Protein AF-A0A845CKZ0-F1 (afdb_monomer)

Structure (mmCIF, N/CA/C/O backbone):
data_AF-A0A845CKZ0-F1
#
_entry.id   AF-A0A845CKZ0-F1
#
loop_
_atom_site.group_PDB
_atom_site.id
_atom_site.type_symbol
_atom_site.label_atom_id
_atom_site.label_alt_id
_atom_site.label_comp_id
_atom_site.label_asym_id
_atom_site.label_entity_id
_atom_site.label_seq_id
_atom_site.pdbx_PDB_ins_code
_atom_site.Cartn_x
_atom_site.Cartn_y
_atom_site.Cartn_z
_atom_site.occupancy
_atom_site.B_iso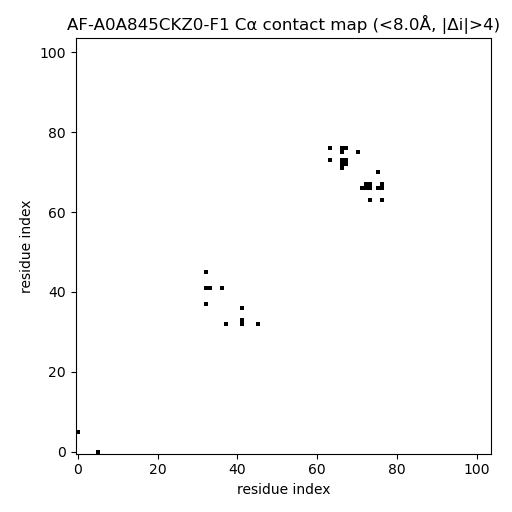_or_equiv
_atom_site.auth_seq_id
_atom_site.auth_comp_id
_atom_site.auth_asym_id
_atom_site.auth_atom_id
_atom_site.pdbx_PDB_model_num
ATOM 1 N N . MET A 1 1 ? -5.949 -5.328 -33.059 1.00 62.19 1 MET A N 1
ATOM 2 C CA . MET A 1 1 ? -5.813 -4.489 -31.855 1.00 62.19 1 MET A CA 1
ATOM 3 C C . MET A 1 1 ? -4.334 -4.395 -31.543 1.00 62.19 1 MET A C 1
ATOM 5 O O . MET A 1 1 ? -3.709 -5.423 -31.295 1.00 62.19 1 MET A O 1
ATOM 9 N N . ASN A 1 2 ? -3.762 -3.206 -31.693 1.00 80.00 2 ASN A N 1
ATOM 10 C CA . ASN A 1 2 ? -2.321 -2.993 -31.561 1.00 80.00 2 ASN A CA 1
ATOM 11 C C . ASN A 1 2 ? -1.893 -3.100 -30.086 1.00 80.00 2 ASN A C 1
ATOM 13 O O . ASN A 1 2 ? -2.709 -2.925 -29.178 1.00 80.00 2 ASN A O 1
ATOM 17 N N . LEU A 1 3 ? -0.617 -3.407 -29.825 1.00 75.62 3 LEU A N 1
ATOM 18 C CA . LEU A 1 3 ? -0.095 -3.556 -28.457 1.00 75.62 3 LEU A CA 1
ATOM 19 C C . LEU A 1 3 ? -0.335 -2.288 -27.615 1.00 75.62 3 LEU A C 1
ATOM 21 O O . LEU A 1 3 ? -0.691 -2.393 -26.446 1.00 75.62 3 LEU A O 1
ATOM 25 N N . SER A 1 4 ? -0.230 -1.110 -28.235 1.00 78.94 4 SER A N 1
ATOM 26 C CA . SER A 1 4 ? -0.540 0.184 -27.620 1.00 78.94 4 SER A CA 1
ATOM 27 C C . SER A 1 4 ? -1.990 0.266 -27.136 1.00 78.94 4 SER A C 1
ATOM 29 O O . SER A 1 4 ? -2.217 0.536 -25.963 1.00 78.94 4 SER A O 1
ATOM 31 N N . GLU A 1 5 ? -2.968 -0.059 -27.985 1.00 82.44 5 GLU A N 1
ATOM 32 C CA . GLU A 1 5 ? -4.400 -0.017 -27.646 1.00 82.44 5 GLU A CA 1
ATOM 33 C C . GLU A 1 5 ? -4.751 -0.950 -26.479 1.00 82.44 5 GLU A C 1
ATOM 35 O O . GLU A 1 5 ? -5.544 -0.592 -25.606 1.00 82.44 5 GLU A O 1
ATOM 40 N N . ARG A 1 6 ? -4.134 -2.141 -26.430 1.00 80.38 6 ARG A N 1
ATOM 41 C CA . ARG A 1 6 ? -4.324 -3.093 -25.322 1.00 80.38 6 ARG A CA 1
ATOM 42 C C . ARG A 1 6 ? -3.800 -2.534 -24.002 1.00 80.38 6 ARG A C 1
ATOM 44 O O . ARG A 1 6 ? -4.484 -2.649 -22.988 1.00 80.38 6 ARG A O 1
ATOM 51 N N . LEU A 1 7 ? -2.611 -1.934 -24.010 1.00 84.56 7 LEU A N 1
ATOM 52 C CA . LEU A 1 7 ? -2.009 -1.341 -22.813 1.00 84.56 7 LEU A CA 1
ATOM 53 C C . LEU A 1 7 ? -2.813 -0.133 -22.322 1.00 84.56 7 LEU A C 1
ATOM 55 O O . LEU A 1 7 ? -3.043 0.000 -21.122 1.00 84.56 7 LEU A O 1
ATOM 59 N N . THR A 1 8 ? -3.307 0.702 -23.237 1.00 88.31 8 THR A N 1
ATOM 60 C CA . THR A 1 8 ? -4.138 1.861 -22.895 1.00 88.31 8 THR A CA 1
ATOM 61 C C . THR A 1 8 ? -5.464 1.436 -22.260 1.00 88.31 8 THR A C 1
ATOM 63 O O . THR A 1 8 ? -5.834 1.953 -21.207 1.00 88.31 8 THR A O 1
ATOM 66 N N . TRP A 1 9 ? -6.154 0.448 -22.840 1.00 89.38 9 TRP A N 1
ATOM 67 C CA . TRP A 1 9 ? -7.387 -0.096 -22.264 1.00 89.38 9 TRP A CA 1
ATOM 68 C C . TRP A 1 9 ? -7.169 -0.701 -20.869 1.00 89.38 9 TRP A C 1
ATOM 70 O O . TRP A 1 9 ? -7.935 -0.420 -19.947 1.00 89.38 9 TRP A O 1
ATOM 80 N N . LEU A 1 10 ? -6.106 -1.496 -20.691 1.00 88.94 10 LEU A N 1
ATOM 81 C CA . LEU A 1 10 ? -5.755 -2.071 -19.388 1.00 88.94 10 LEU A CA 1
ATOM 82 C C . LEU A 1 10 ? -5.457 -0.983 -18.348 1.00 88.94 10 LEU A C 1
ATOM 84 O O . LEU A 1 10 ? -5.866 -1.117 -17.196 1.00 88.94 10 LEU A O 1
ATOM 88 N N . GLY A 1 11 ? -4.808 0.110 -18.757 1.00 88.12 11 GLY A N 1
ATOM 89 C CA . GLY A 1 11 ? -4.591 1.281 -17.911 1.00 88.12 11 GLY A CA 1
ATOM 90 C C . GLY A 1 11 ? -5.901 1.922 -17.447 1.00 88.12 11 GLY A C 1
ATOM 91 O O . GLY A 1 11 ? -6.074 2.164 -16.253 1.00 88.12 11 GLY A O 1
ATOM 92 N N . TYR A 1 12 ? -6.860 2.133 -18.354 1.00 91.56 12 TYR A N 1
ATOM 93 C CA . TYR A 1 12 ? -8.176 2.669 -17.983 1.00 91.56 12 TYR A CA 1
ATOM 94 C C . TYR A 1 12 ? -8.940 1.741 -17.035 1.00 91.56 12 TYR A C 1
ATOM 96 O O . TYR A 1 12 ? -9.476 2.200 -16.025 1.00 91.56 12 TYR A O 1
ATOM 104 N N . ALA A 1 13 ? -8.947 0.435 -17.312 1.00 91.38 13 ALA A N 1
ATOM 105 C CA . ALA A 1 13 ? -9.569 -0.553 -16.435 1.00 91.38 13 ALA A CA 1
ATOM 106 C C . ALA A 1 13 ? -8.932 -0.550 -15.034 1.00 91.38 13 ALA A C 1
ATOM 108 O O . ALA A 1 13 ? -9.646 -0.562 -14.029 1.00 91.38 13 ALA A O 1
ATOM 109 N N . TYR A 1 14 ? -7.600 -0.467 -14.960 1.00 89.25 14 TYR A N 1
ATOM 110 C CA . TYR A 1 14 ? -6.874 -0.358 -13.697 1.00 89.25 14 TYR A CA 1
ATOM 111 C C . TYR A 1 14 ? -7.282 0.890 -12.909 1.00 89.25 14 TYR A C 1
ATOM 113 O O . TYR A 1 14 ? -7.614 0.773 -11.732 1.00 89.25 14 TYR A O 1
ATOM 121 N N . VAL A 1 15 ? -7.309 2.068 -13.544 1.00 92.12 15 VAL A N 1
ATOM 122 C CA . VAL A 1 15 ? -7.681 3.329 -12.878 1.00 92.12 15 VAL A CA 1
ATOM 123 C C . VAL A 1 15 ? -9.101 3.265 -12.316 1.00 92.12 15 VAL A C 1
ATOM 125 O O . VAL A 1 15 ? -9.321 3.710 -11.191 1.00 92.12 15 VAL A O 1
ATOM 128 N N . LEU A 1 16 ? -10.051 2.672 -13.045 1.00 93.62 16 LEU A N 1
ATOM 129 C CA . LEU A 1 16 ? -11.427 2.512 -12.566 1.00 93.62 16 LEU A CA 1
ATOM 130 C C . LEU A 1 16 ? -11.505 1.602 -11.336 1.00 93.62 16 LEU A C 1
ATOM 132 O O . LEU A 1 16 ? -12.053 1.998 -10.307 1.00 93.62 16 LEU A O 1
ATOM 136 N N . VAL A 1 17 ? -10.925 0.402 -11.414 1.00 91.06 17 VAL A N 1
ATOM 137 C CA . VAL A 1 17 ? -10.955 -0.569 -10.307 1.00 91.06 17 VAL A CA 1
ATOM 138 C C . VAL A 1 17 ? -10.208 -0.027 -9.088 1.00 91.06 17 VAL A C 1
ATOM 140 O O . VAL A 1 17 ? -10.708 -0.095 -7.961 1.00 91.06 17 VAL A O 1
ATOM 143 N N . TYR A 1 18 ? -9.031 0.558 -9.308 1.00 88.00 18 TYR A N 1
ATOM 144 C CA . TYR A 1 18 ? -8.233 1.166 -8.253 1.00 88.00 18 TYR A CA 1
ATOM 145 C C . TYR A 1 18 ? -8.955 2.356 -7.619 1.00 88.00 18 TYR A C 1
ATOM 147 O O . TYR A 1 18 ? -9.002 2.445 -6.395 1.00 88.00 18 TYR A O 1
ATOM 155 N N . GLY A 1 19 ? -9.555 3.238 -8.421 1.00 89.69 19 GLY A N 1
ATOM 156 C CA . GLY A 1 19 ? -10.270 4.420 -7.941 1.00 89.69 19 GLY A CA 1
ATOM 157 C C . GLY A 1 19 ? -11.447 4.064 -7.036 1.00 89.69 19 GLY A C 1
ATOM 158 O O . GLY A 1 19 ? -11.562 4.604 -5.934 1.00 89.69 19 GLY A O 1
ATOM 159 N N . VAL A 1 20 ? -12.270 3.093 -7.446 1.00 91.19 20 VAL A N 1
ATOM 160 C CA . VAL A 1 20 ? -13.394 2.601 -6.631 1.00 9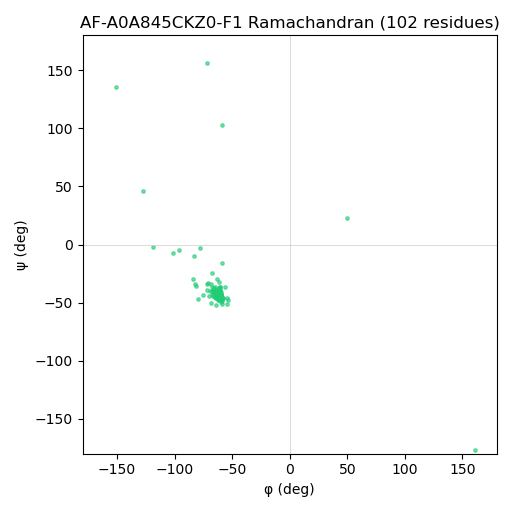1.19 20 VAL A CA 1
ATOM 161 C C . VAL A 1 20 ? -12.889 1.994 -5.319 1.00 91.19 20 VAL A C 1
ATOM 163 O O . VAL A 1 20 ? -13.388 2.333 -4.243 1.00 91.19 20 VAL A O 1
ATOM 166 N N . GLY A 1 21 ? -11.860 1.143 -5.381 1.00 86.94 21 GLY A N 1
ATOM 167 C CA . GLY A 1 21 ? -11.277 0.523 -4.190 1.00 86.94 21 GLY A CA 1
ATOM 168 C C . GLY A 1 21 ? -10.622 1.529 -3.238 1.00 86.94 21 GLY A C 1
ATOM 169 O O . GLY A 1 21 ? -10.766 1.417 -2.020 1.00 86.94 21 GLY A O 1
ATOM 170 N N . ALA A 1 22 ? -9.925 2.532 -3.773 1.00 86.94 22 ALA A N 1
ATOM 171 C CA . ALA A 1 22 ? -9.275 3.583 -2.998 1.00 86.94 22 ALA A CA 1
ATOM 172 C C . ALA A 1 22 ? -10.299 4.488 -2.297 1.00 86.94 22 ALA A C 1
ATOM 174 O O . ALA A 1 22 ? -10.144 4.766 -1.106 1.00 86.94 22 ALA A O 1
ATOM 175 N N . GLY A 1 23 ? -11.372 4.878 -2.994 1.00 87.12 23 GLY A N 1
ATOM 176 C CA . GLY A 1 23 ? -12.464 5.665 -2.416 1.00 87.12 23 GLY A CA 1
ATOM 177 C C . GLY A 1 23 ? -13.182 4.921 -1.288 1.00 87.12 23 GLY A C 1
ATOM 178 O O . GLY A 1 23 ? -13.333 5.454 -0.187 1.00 87.12 23 GLY A O 1
ATOM 179 N N . ALA A 1 24 ? -13.537 3.651 -1.520 1.00 88.44 24 ALA A N 1
ATOM 180 C CA . ALA A 1 24 ? -14.151 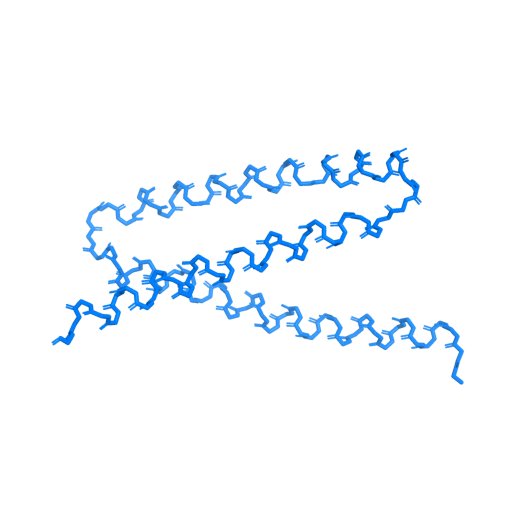2.804 -0.499 1.00 88.44 24 ALA A CA 1
ATOM 181 C C . ALA A 1 24 ? -13.237 2.627 0.726 1.00 88.44 24 ALA A C 1
ATOM 183 O O . ALA A 1 24 ? -13.695 2.738 1.864 1.00 88.44 24 ALA A O 1
ATOM 184 N N . ARG A 1 25 ? -11.930 2.412 0.511 1.00 85.69 25 ARG A N 1
ATOM 185 C CA . ARG A 1 25 ? -10.947 2.292 1.598 1.00 85.69 25 ARG A CA 1
ATOM 186 C C . ARG A 1 25 ? -10.903 3.554 2.457 1.00 85.69 25 ARG A C 1
ATOM 188 O O . ARG A 1 25 ? -10.882 3.428 3.677 1.00 85.69 25 ARG A O 1
ATOM 195 N N . GLY A 1 26 ? -10.912 4.741 1.848 1.00 83.31 26 GLY A N 1
ATOM 196 C CA . GLY A 1 26 ? -10.905 6.015 2.574 1.00 83.31 26 GLY A CA 1
ATOM 197 C C . GLY A 1 26 ? -12.089 6.155 3.537 1.00 83.31 26 GLY A C 1
ATOM 198 O O . GLY A 1 26 ? -11.890 6.485 4.706 1.00 83.31 26 GLY A O 1
ATOM 199 N N . ALA A 1 27 ? -13.298 5.826 3.074 1.00 84.25 27 ALA A N 1
ATOM 200 C CA . ALA A 1 27 ? -14.511 5.881 3.892 1.00 84.25 27 ALA A CA 1
ATOM 201 C C . ALA A 1 27 ? -14.517 4.815 5.005 1.00 84.25 27 ALA A C 1
ATOM 203 O O . ALA A 1 27 ? -14.703 5.133 6.179 1.00 84.25 27 ALA A O 1
ATOM 204 N N . ILE A 1 28 ? -14.242 3.552 4.655 1.00 85.00 28 ILE A N 1
ATOM 205 C CA . ILE A 1 28 ? -14.284 2.425 5.600 1.00 85.00 28 ILE A CA 1
ATOM 206 C C . ILE A 1 28 ? -13.220 2.571 6.691 1.00 85.00 28 ILE A C 1
ATOM 208 O O . ILE A 1 28 ? -13.470 2.227 7.844 1.00 85.00 28 ILE A O 1
ATOM 212 N N . PHE A 1 29 ? -12.033 3.084 6.361 1.00 82.69 29 PHE A N 1
ATOM 213 C CA . PHE A 1 29 ? -10.913 3.150 7.300 1.00 82.69 29 PHE A CA 1
ATOM 214 C C . PHE A 1 29 ? -11.202 4.012 8.532 1.00 82.69 29 PHE A C 1
ATOM 216 O O . PHE A 1 29 ? -10.777 3.658 9.634 1.00 82.69 29 PHE A O 1
ATOM 223 N N . VAL A 1 30 ? -11.919 5.126 8.362 1.00 79.94 30 VAL A N 1
ATOM 224 C CA . VAL A 1 30 ? -12.287 6.013 9.474 1.00 79.94 30 VAL A CA 1
ATOM 225 C C . VAL A 1 30 ? -13.481 5.440 10.237 1.00 79.94 30 VAL A C 1
ATOM 227 O O . VAL A 1 30 ? -13.410 5.339 11.462 1.00 79.94 30 VAL A O 1
ATOM 230 N N . SER A 1 31 ? -14.527 4.995 9.531 1.00 82.44 31 SER A N 1
ATOM 231 C CA . SER A 1 31 ? -15.738 4.433 10.146 1.00 82.44 31 SER A CA 1
ATOM 232 C C . SER A 1 31 ? -15.451 3.174 10.965 1.00 82.44 31 SER A C 1
ATOM 234 O O . SER A 1 31 ? -15.820 3.111 12.132 1.00 82.44 31 SER A O 1
ATOM 236 N N . LEU A 1 32 ? -14.690 2.216 10.423 1.00 78.88 32 LEU A N 1
ATOM 237 C CA . LEU A 1 32 ? -14.360 0.969 11.121 1.00 78.88 32 LEU A CA 1
ATOM 238 C C . LEU A 1 32 ? -13.594 1.225 12.425 1.00 78.88 32 LEU A C 1
ATOM 240 O O . LEU A 1 32 ? -13.818 0.562 13.435 1.00 78.88 32 LEU A O 1
ATOM 244 N N . LYS A 1 33 ? -12.675 2.193 12.424 1.00 73.38 33 LYS A N 1
ATOM 245 C CA . LYS A 1 33 ? -11.931 2.546 13.637 1.00 73.38 33 LYS A CA 1
ATOM 246 C C . LYS A 1 33 ? -12.804 3.276 14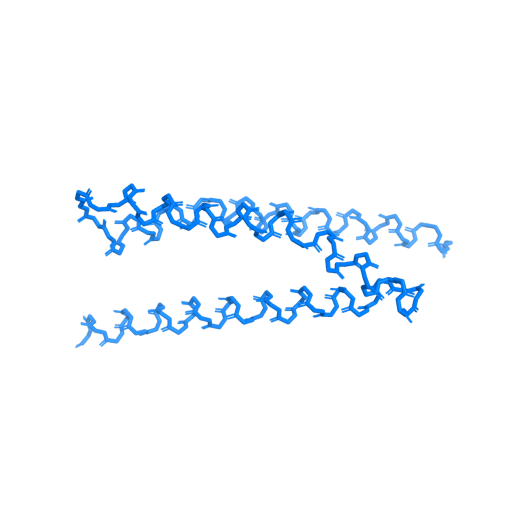.645 1.00 73.38 33 LYS A C 1
ATOM 248 O O . LYS A 1 33 ? -12.587 3.096 15.839 1.00 73.38 33 LYS A O 1
ATOM 253 N N . ALA A 1 34 ? -13.748 4.091 14.180 1.00 78.31 34 ALA A N 1
ATOM 254 C CA . ALA A 1 34 ? -14.690 4.781 15.052 1.00 78.31 34 ALA A CA 1
ATOM 255 C C . ALA A 1 34 ? -15.617 3.772 15.746 1.00 78.31 34 ALA A C 1
ATOM 257 O O . ALA A 1 34 ? -15.832 3.880 16.950 1.00 78.31 34 ALA A O 1
ATOM 258 N N . ASP A 1 35 ? -16.056 2.742 15.018 1.00 74.44 35 ASP A N 1
ATOM 259 C CA . ASP A 1 35 ? -16.901 1.664 15.541 1.00 74.44 35 ASP A CA 1
ATOM 260 C C . ASP A 1 35 ? -16.173 0.782 16.570 1.00 74.44 35 ASP A C 1
ATOM 262 O O . ASP A 1 35 ? -16.777 0.331 17.543 1.00 74.44 35 ASP A O 1
ATOM 266 N N . ILE A 1 36 ? -14.872 0.526 16.373 1.00 72.00 36 ILE A N 1
ATOM 267 C CA . ILE A 1 36 ? -14.065 -0.314 17.278 1.00 72.00 36 ILE A CA 1
ATOM 268 C C . ILE A 1 36 ? -13.560 0.477 18.498 1.00 72.00 36 ILE A C 1
ATOM 270 O O 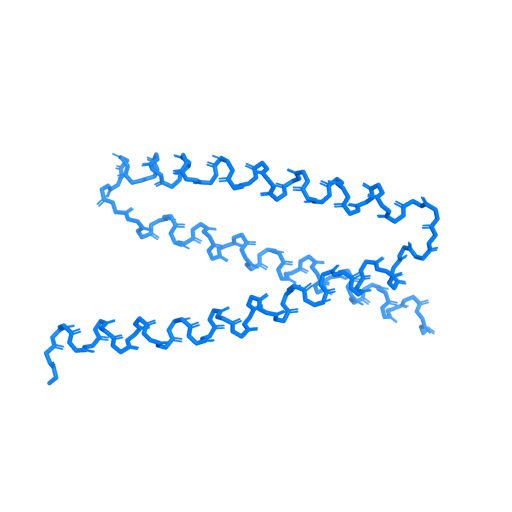. ILE A 1 36 ? -13.443 -0.085 19.587 1.00 72.00 36 ILE A O 1
ATOM 274 N N . PHE A 1 37 ? -13.253 1.768 18.339 1.00 69.75 37 PHE A N 1
ATOM 275 C CA . PHE A 1 37 ? -12.566 2.584 19.349 1.00 69.75 37 PHE A CA 1
ATOM 276 C C . PHE A 1 37 ? -13.311 3.883 19.685 1.00 69.75 37 PHE A C 1
ATOM 278 O O . PHE A 1 37 ? -12.696 4.950 19.770 1.00 69.75 37 PHE A O 1
ATOM 285 N N . ALA A 1 38 ? -14.626 3.811 19.900 1.00 58.31 38 ALA A N 1
ATOM 286 C CA . ALA A 1 38 ? -15.416 4.950 20.362 1.00 58.31 38 ALA A CA 1
ATOM 287 C C . ALA A 1 38 ? -14.881 5.473 21.718 1.00 58.31 38 ALA A C 1
ATOM 289 O O . ALA A 1 38 ? -15.095 4.858 22.761 1.00 58.31 38 ALA A O 1
ATOM 290 N N . GLY A 1 39 ? -14.139 6.592 21.719 1.00 67.62 39 GLY A N 1
ATOM 291 C CA . GLY A 1 39 ? -13.613 7.200 22.949 1.00 67.62 39 GLY A CA 1
ATOM 292 C C . GLY A 1 39 ? -12.440 8.180 22.780 1.00 67.62 39 GLY A C 1
ATOM 293 O O . GLY A 1 39 ? -11.979 8.471 21.677 1.00 67.62 39 GLY A O 1
ATOM 294 N N . LYS A 1 40 ? -11.919 8.676 23.916 1.00 65.62 40 LYS A N 1
ATOM 295 C CA . LYS A 1 40 ? -10.845 9.696 24.034 1.00 65.62 40 LYS A CA 1
ATOM 296 C C . LYS A 1 40 ? -9.507 9.316 23.366 1.00 65.62 40 LYS A C 1
ATOM 298 O O . LYS A 1 40 ? -8.661 10.183 23.169 1.00 65.62 40 LYS A O 1
ATOM 303 N N . SER A 1 41 ? -9.293 8.042 23.030 1.00 72.12 41 SER A N 1
ATOM 304 C CA . SER A 1 41 ? -8.061 7.517 22.416 1.00 72.12 41 SER A CA 1
ATOM 305 C C . SER A 1 41 ? -8.113 7.401 20.885 1.00 72.12 41 SER A C 1
ATOM 307 O O . SER A 1 41 ? -7.082 7.110 20.273 1.00 72.12 41 SER A O 1
ATOM 309 N N . PHE A 1 42 ? -9.261 7.674 20.253 1.00 77.69 42 PHE A N 1
ATOM 310 C CA . PHE A 1 42 ? -9.465 7.526 18.806 1.00 77.69 42 PHE A CA 1
ATOM 311 C C . PHE A 1 42 ? -8.433 8.299 17.970 1.00 77.69 42 PHE A C 1
ATOM 313 O O . PHE A 1 42 ? -7.796 7.738 17.075 1.00 77.69 42 PHE A O 1
ATOM 320 N N . GLY A 1 43 ? -8.179 9.563 18.329 1.00 81.06 43 GLY A N 1
ATOM 321 C CA . GLY A 1 43 ? -7.184 10.400 17.651 1.00 81.06 43 GLY A CA 1
ATOM 322 C C . GLY A 1 43 ? -5.758 9.843 17.737 1.00 81.06 43 GLY A C 1
ATOM 323 O O . GLY A 1 43 ? -4.995 9.957 16.781 1.00 81.06 43 GLY A O 1
ATOM 324 N N . ARG A 1 44 ? -5.406 9.162 18.837 1.00 83.12 44 ARG A N 1
ATOM 325 C CA . ARG A 1 44 ? -4.075 8.560 19.024 1.00 83.12 44 ARG A CA 1
ATOM 326 C C . ARG A 1 44 ? -3.880 7.333 18.129 1.00 83.12 44 ARG A C 1
ATOM 328 O O . ARG A 1 44 ? -2.813 7.169 17.545 1.00 83.12 44 ARG A O 1
ATOM 335 N N . ILE A 1 45 ? -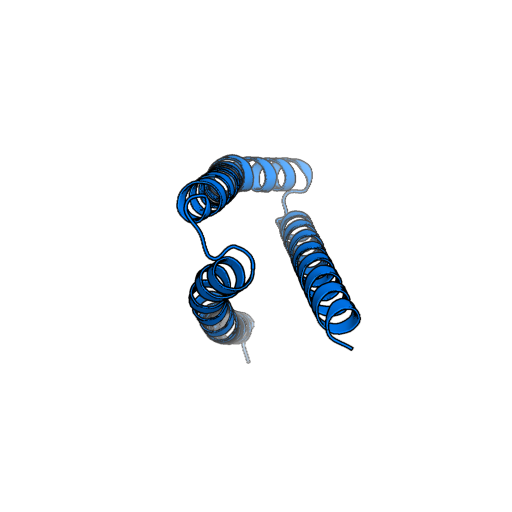4.917 6.508 17.973 1.00 84.06 45 ILE A N 1
ATOM 336 C CA . ILE A 1 45 ? -4.903 5.322 17.098 1.00 84.06 45 ILE A CA 1
ATOM 337 C C . ILE A 1 45 ? -4.873 5.737 15.626 1.00 84.06 45 ILE A C 1
ATOM 339 O O . ILE A 1 45 ? -4.093 5.189 14.840 1.00 84.06 45 ILE A O 1
ATOM 343 N N . LEU A 1 46 ? -5.694 6.722 15.250 1.00 85.94 46 LEU A N 1
ATOM 344 C CA . LEU A 1 46 ? -5.671 7.290 13.905 1.00 85.94 46 LEU A CA 1
ATOM 345 C C . LEU A 1 46 ? -4.307 7.897 13.578 1.00 85.94 46 LEU A C 1
ATOM 347 O O . LEU A 1 46 ? -3.751 7.569 12.533 1.00 85.94 46 LEU A O 1
ATOM 351 N N . GLY A 1 47 ? -3.745 8.702 14.485 1.00 87.75 47 GLY A N 1
ATOM 352 C CA . GLY A 1 47 ? -2.425 9.310 14.323 1.00 87.75 47 GLY A CA 1
ATOM 353 C C . GLY A 1 47 ? -1.313 8.275 14.157 1.00 87.75 47 GLY A C 1
ATOM 354 O O . GLY A 1 47 ? -0.526 8.372 13.221 1.00 87.75 47 GLY A O 1
ATOM 355 N N . PHE A 1 48 ? -1.292 7.230 14.991 1.00 89.50 48 PHE A N 1
ATOM 356 C CA . PHE A 1 48 ? -0.321 6.138 14.858 1.00 89.50 48 PHE A CA 1
ATOM 357 C C . PHE A 1 48 ? -0.461 5.395 13.521 1.00 89.50 48 PHE A C 1
ATOM 359 O O . PHE A 1 48 ? 0.529 5.080 12.863 1.00 89.50 48 PHE A O 1
ATOM 366 N N . SER A 1 49 ? -1.696 5.170 13.071 1.00 87.94 49 SER A N 1
ATOM 367 C CA . SER A 1 49 ? -1.950 4.528 11.777 1.00 87.94 49 SER A CA 1
ATOM 368 C C . SER A 1 49 ? -1.499 5.393 10.595 1.00 87.94 49 SER A C 1
ATOM 370 O O . SER A 1 49 ? -0.940 4.873 9.635 1.00 87.94 49 SER A O 1
ATOM 372 N N . GLN A 1 50 ? -1.738 6.706 10.667 1.00 89.25 50 GLN A N 1
ATOM 373 C CA . GLN A 1 50 ? -1.267 7.685 9.683 1.00 89.25 50 GLN A CA 1
ATOM 374 C C . GLN A 1 50 ? 0.260 7.756 9.654 1.00 89.25 50 GLN A C 1
ATOM 376 O O . GLN A 1 50 ? 0.836 7.799 8.574 1.00 89.25 50 GLN A O 1
ATOM 381 N N . ALA A 1 51 ? 0.922 7.701 10.813 1.00 92.88 51 ALA A N 1
ATOM 382 C CA . ALA A 1 51 ? 2.379 7.644 10.884 1.00 92.88 51 ALA A CA 1
ATOM 383 C C . ALA A 1 51 ? 2.924 6.400 10.165 1.00 92.88 51 ALA A C 1
ATOM 385 O O . ALA A 1 51 ? 3.837 6.516 9.353 1.00 92.88 51 ALA A O 1
ATOM 386 N N . GLY A 1 52 ? 2.311 5.230 10.381 1.00 90.62 52 GLY A N 1
ATOM 387 C CA . GLY A 1 52 ? 2.656 4.010 9.646 1.00 90.62 52 GLY A CA 1
ATOM 388 C C . GLY A 1 52 ? 2.460 4.147 8.130 1.00 90.62 52 GLY A C 1
ATOM 389 O O . GLY A 1 52 ? 3.341 3.774 7.360 1.00 90.62 52 GLY A O 1
ATOM 390 N N . GLY A 1 53 ? 1.342 4.740 7.695 1.00 90.25 53 GLY A N 1
ATOM 391 C CA . GLY A 1 53 ? 1.084 5.030 6.279 1.00 90.25 53 GLY A CA 1
ATOM 392 C C . GLY A 1 53 ? 2.090 6.011 5.663 1.00 90.25 53 GLY A C 1
ATOM 393 O O . GLY A 1 53 ? 2.559 5.797 4.545 1.00 90.25 53 GLY A O 1
ATOM 394 N N . GLY A 1 54 ? 2.471 7.054 6.404 1.00 92.06 54 GLY A N 1
ATOM 395 C CA . GLY A 1 54 ? 3.498 8.013 5.999 1.00 92.06 54 GLY A CA 1
ATOM 396 C C . GLY A 1 54 ? 4.876 7.365 5.862 1.00 92.06 54 GLY A C 1
ATOM 397 O O . GLY A 1 54 ? 5.540 7.552 4.846 1.00 92.06 54 GLY A O 1
ATOM 398 N N . LEU A 1 55 ? 5.268 6.527 6.827 1.00 95.00 55 LEU A N 1
ATOM 399 C CA . LEU A 1 55 ? 6.510 5.752 6.756 1.00 95.00 55 LEU A CA 1
ATOM 400 C C . LEU A 1 55 ? 6.517 4.806 5.551 1.00 95.00 55 LEU A C 1
ATOM 402 O O . LEU A 1 55 ? 7.487 4.785 4.798 1.00 95.00 55 LEU A O 1
ATOM 406 N N . ALA A 1 56 ? 5.425 4.077 5.313 1.00 89.88 56 ALA A N 1
ATOM 407 C CA . ALA A 1 56 ? 5.297 3.219 4.138 1.00 89.88 56 ALA A CA 1
ATOM 408 C C . ALA A 1 56 ? 5.398 4.014 2.824 1.00 89.88 56 ALA A C 1
ATOM 410 O O . ALA A 1 56 ? 5.999 3.536 1.866 1.00 89.88 56 ALA A O 1
ATOM 411 N N . SER A 1 57 ? 4.866 5.240 2.787 1.00 90.06 57 SER A N 1
ATOM 412 C CA . SER A 1 57 ? 4.936 6.118 1.610 1.00 90.06 57 SER A CA 1
ATOM 413 C C . SER A 1 57 ? 6.345 6.664 1.365 1.00 90.06 57 SER A C 1
ATOM 415 O O . SER A 1 57 ? 6.734 6.840 0.216 1.00 90.06 57 SER A O 1
ATOM 417 N N . ALA A 1 58 ? 7.120 6.900 2.426 1.00 94.75 58 ALA A N 1
ATOM 418 C CA . ALA A 1 58 ? 8.511 7.337 2.323 1.00 94.75 58 ALA A CA 1
ATOM 419 C C . ALA A 1 58 ? 9.449 6.191 1.911 1.00 94.75 58 ALA A C 1
ATOM 421 O O . ALA A 1 58 ? 10.313 6.365 1.056 1.00 94.75 58 ALA A O 1
ATOM 422 N N . VAL A 1 59 ? 9.269 5.009 2.506 1.00 94.69 59 VAL A N 1
ATOM 423 C CA . VAL A 1 59 ? 10.162 3.857 2.301 1.00 94.69 59 VAL A CA 1
ATOM 424 C C . VAL A 1 59 ? 9.792 3.057 1.045 1.00 94.69 59 VAL A C 1
ATOM 426 O O . VAL A 1 59 ? 10.663 2.479 0.398 1.00 94.69 59 VAL A O 1
ATOM 429 N N . GLY A 1 60 ? 8.515 3.042 0.658 1.00 90.94 60 GLY A N 1
ATOM 430 C CA . GLY A 1 60 ? 7.995 2.257 -0.465 1.00 90.94 60 GLY A CA 1
ATOM 431 C C . GLY A 1 60 ? 8.715 2.494 -1.800 1.00 90.94 60 GLY A C 1
ATOM 432 O O . GLY A 1 60 ? 9.163 1.516 -2.400 1.00 90.94 60 GLY A O 1
ATOM 433 N N . PRO A 1 61 ? 8.886 3.751 -2.262 1.00 92.75 61 PRO A N 1
ATOM 434 C CA . PRO A 1 61 ? 9.600 4.045 -3.503 1.00 92.75 61 PRO A CA 1
ATOM 435 C C . PRO A 1 61 ? 11.057 3.581 -3.481 1.00 92.75 61 PRO A C 1
ATOM 437 O O . PRO A 1 61 ? 11.548 3.088 -4.490 1.00 92.75 61 PRO A O 1
ATOM 440 N N . TRP A 1 62 ? 11.732 3.689 -2.332 1.00 94.12 62 TRP A N 1
ATOM 441 C CA . TRP A 1 62 ? 13.119 3.248 -2.191 1.00 94.12 62 TRP A CA 1
ATOM 442 C C . TRP A 1 62 ? 13.242 1.726 -2.312 1.00 94.12 62 TRP A C 1
ATOM 444 O O . TRP A 1 62 ? 14.084 1.242 -3.061 1.00 94.12 62 TRP A O 1
ATOM 454 N N . ILE A 1 63 ? 12.348 0.967 -1.667 1.00 92.62 63 ILE A N 1
ATOM 455 C CA . ILE A 1 63 ? 12.288 -0.497 -1.820 1.00 92.62 63 ILE A CA 1
ATOM 456 C C . ILE A 1 63 ? 11.974 -0.879 -3.272 1.00 92.62 63 ILE A C 1
ATOM 458 O O . ILE A 1 63 ? 12.611 -1.771 -3.825 1.00 92.62 63 ILE A O 1
ATOM 462 N N . ALA A 1 64 ? 11.005 -0.212 -3.905 1.00 91.44 64 ALA A N 1
ATOM 463 C CA . ALA A 1 64 ? 10.638 -0.492 -5.290 1.00 91.44 64 ALA A CA 1
ATOM 464 C C . ALA A 1 64 ? 11.784 -0.186 -6.269 1.00 91.44 64 ALA A C 1
ATOM 466 O O . ALA A 1 64 ? 12.009 -0.964 -7.193 1.00 91.44 64 ALA A O 1
ATOM 467 N N . GLY A 1 65 ? 12.515 0.910 -6.044 1.00 92.25 65 GLY A N 1
ATOM 468 C CA . GLY A 1 65 ? 13.717 1.267 -6.797 1.00 92.25 65 GLY A CA 1
ATOM 469 C C . GLY A 1 65 ? 14.834 0.249 -6.601 1.00 92.25 65 GLY A C 1
ATOM 470 O O . GLY A 1 65 ? 15.360 -0.261 -7.575 1.00 92.25 65 GLY A O 1
ATOM 471 N N . TYR A 1 66 ? 15.103 -0.162 -5.362 1.00 94.12 66 TYR A N 1
ATOM 472 C CA . TYR A 1 66 ? 16.110 -1.184 -5.078 1.00 94.12 66 TYR A CA 1
ATOM 473 C C . TYR A 1 66 ? 15.789 -2.539 -5.734 1.00 94.12 66 TYR A C 1
ATOM 475 O O . TYR A 1 66 ? 16.671 -3.211 -6.261 1.00 94.12 66 TYR A O 1
ATOM 483 N N . ILE A 1 67 ? 14.513 -2.943 -5.751 1.00 92.69 67 ILE A N 1
ATOM 484 C CA . ILE A 1 67 ? 14.075 -4.142 -6.483 1.00 92.69 67 ILE A CA 1
ATOM 485 C C . ILE A 1 67 ? 14.286 -3.960 -7.989 1.00 92.69 67 ILE A C 1
ATOM 487 O O . ILE A 1 67 ? 14.699 -4.899 -8.666 1.00 92.69 67 ILE A O 1
ATOM 491 N N . PHE A 1 68 ? 14.011 -2.768 -8.515 1.00 92.75 68 PHE A N 1
ATOM 492 C CA . PHE A 1 68 ? 14.254 -2.469 -9.918 1.00 92.75 68 PHE A CA 1
ATOM 493 C C . PHE A 1 68 ? 15.748 -2.526 -10.257 1.00 92.75 68 PHE A C 1
ATOM 495 O O . PHE A 1 68 ? 16.100 -3.150 -11.248 1.00 92.75 68 PHE A O 1
ATOM 502 N N . ASP A 1 69 ? 16.624 -1.988 -9.412 1.00 93.44 69 ASP A N 1
ATOM 503 C CA . ASP A 1 69 ? 18.075 -1.995 -9.633 1.00 93.44 69 ASP A CA 1
ATOM 504 C C . ASP A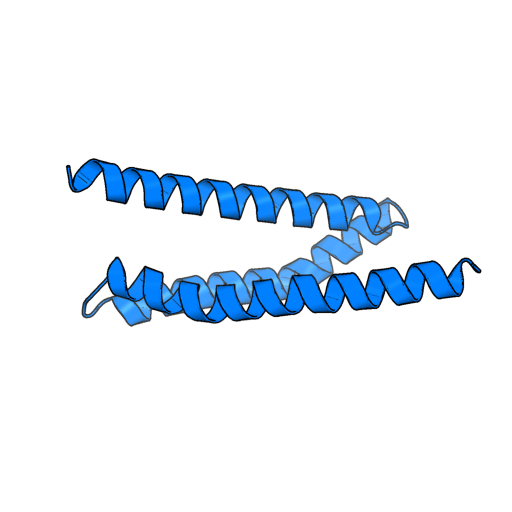 1 69 ? 18.664 -3.416 -9.661 1.00 93.44 69 ASP A C 1
ATOM 506 O O . ASP A 1 69 ? 19.651 -3.669 -10.346 1.00 93.44 69 ASP A O 1
ATOM 510 N N . LEU A 1 70 ? 18.059 -4.365 -8.937 1.00 92.19 70 LEU A N 1
ATOM 511 C CA . LEU A 1 70 ? 18.513 -5.760 -8.898 1.00 92.19 70 LEU A CA 1
ATOM 512 C C . LEU A 1 70 ? 18.03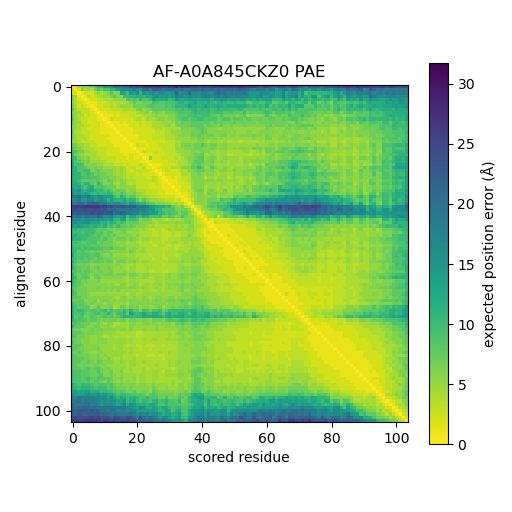7 -6.602 -10.089 1.00 92.19 70 LEU A C 1
ATOM 514 O O . LEU A 1 70 ? 18.740 -7.520 -10.506 1.00 92.19 70 LEU A O 1
ATOM 518 N N . TRP A 1 71 ? 16.824 -6.349 -10.585 1.00 91.06 71 TRP A N 1
ATOM 519 C CA . TRP A 1 71 ? 16.147 -7.222 -11.557 1.00 91.06 71 TRP A CA 1
ATOM 520 C C . TRP A 1 71 ? 15.838 -6.536 -12.893 1.00 91.06 71 TRP A C 1
ATOM 522 O O . TRP A 1 71 ? 15.236 -7.164 -13.764 1.00 91.06 71 TRP A O 1
ATOM 532 N N . GLU A 1 72 ? 16.162 -5.247 -13.020 1.00 90.94 72 GLU A N 1
ATOM 533 C CA . GLU A 1 72 ? 15.816 -4.346 -14.133 1.00 90.94 72 GLU A CA 1
ATOM 534 C C . GLU A 1 72 ? 14.320 -4.369 -14.503 1.00 90.94 72 GLU A C 1
ATOM 536 O O . GLU A 1 72 ? 13.906 -4.059 -15.621 1.00 90.94 72 GLU A O 1
ATOM 541 N N . SER A 1 73 ? 13.470 -4.775 -13.557 1.00 88.75 73 SER A N 1
ATOM 542 C CA . SER A 1 73 ? 12.055 -5.031 -13.797 1.00 88.75 73 SER A CA 1
ATOM 543 C C . SER A 1 73 ? 11.218 -4.787 -12.550 1.00 88.75 73 SER A C 1
ATOM 545 O O . SER A 1 73 ? 11.520 -5.260 -11.455 1.00 88.75 73 SER A O 1
ATOM 547 N N . TYR A 1 74 ? 10.085 -4.109 -12.734 1.00 88.25 74 TYR A N 1
ATOM 548 C CA . TYR A 1 74 ? 9.101 -3.867 -11.675 1.00 88.25 74 TYR A CA 1
ATOM 549 C C . TYR A 1 74 ? 8.212 -5.073 -11.371 1.00 88.25 74 TYR A C 1
ATOM 551 O O . TYR A 1 74 ? 7.393 -5.011 -10.455 1.00 88.25 74 TYR A O 1
ATOM 559 N N . TYR A 1 75 ? 8.352 -6.176 -12.109 1.00 90.94 75 TYR A N 1
ATOM 560 C CA . TYR A 1 75 ? 7.518 -7.361 -11.924 1.00 90.94 75 TYR A CA 1
ATOM 561 C C . TYR A 1 75 ? 7.526 -7.855 -10.467 1.00 90.94 75 TYR A C 1
ATOM 563 O O . TYR A 1 75 ? 6.469 -8.043 -9.861 1.00 90.94 75 TYR A O 1
ATOM 571 N N . TRP A 1 76 ? 8.712 -7.963 -9.863 1.00 90.00 76 TRP A N 1
ATOM 572 C CA . TRP A 1 76 ? 8.861 -8.376 -8.466 1.00 90.00 76 TRP A CA 1
ATOM 573 C C . TRP A 1 76 ? 8.338 -7.338 -7.470 1.00 90.00 76 TRP A C 1
ATOM 575 O O . TRP A 1 76 ? 7.757 -7.708 -6.449 1.00 90.00 76 TRP A O 1
ATOM 585 N N . ALA A 1 77 ? 8.461 -6.047 -7.786 1.00 91.50 77 ALA A N 1
ATOM 586 C CA . ALA A 1 77 ? 7.896 -4.981 -6.965 1.00 91.50 77 ALA A CA 1
ATOM 587 C C . ALA A 1 77 ? 6.357 -5.048 -6.947 1.00 91.50 77 ALA A C 1
ATOM 589 O O . ALA A 1 77 ? 5.745 -4.926 -5.886 1.00 91.50 77 ALA A O 1
ATOM 590 N N . PHE A 1 78 ? 5.717 -5.330 -8.089 1.00 90.25 78 PHE A N 1
ATOM 591 C CA . PHE A 1 78 ? 4.266 -5.521 -8.152 1.00 90.25 78 PHE A CA 1
ATOM 592 C C . PHE A 1 78 ? 3.803 -6.761 -7.383 1.00 90.25 78 PHE A C 1
ATOM 594 O O . PHE A 1 78 ? 2.810 -6.680 -6.661 1.00 90.25 78 PHE A O 1
ATOM 601 N N . ILE A 1 79 ? 4.525 -7.884 -7.474 1.00 93.25 79 ILE A N 1
ATOM 602 C CA . ILE A 1 79 ? 4.216 -9.086 -6.680 1.00 93.25 79 ILE A CA 1
ATOM 603 C C . ILE A 1 79 ? 4.290 -8.782 -5.184 1.00 93.25 79 ILE A C 1
ATOM 605 O O . ILE A 1 79 ? 3.388 -9.165 -4.439 1.00 93.25 79 ILE A O 1
ATOM 609 N N . LEU A 1 80 ? 5.329 -8.069 -4.743 1.00 91.50 80 LEU A N 1
ATOM 610 C CA . LEU A 1 80 ? 5.478 -7.682 -3.344 1.00 91.50 80 LEU A CA 1
ATOM 611 C C . LEU A 1 80 ? 4.285 -6.839 -2.872 1.00 91.50 80 LEU A C 1
ATOM 613 O O . LEU A 1 80 ? 3.696 -7.127 -1.830 1.00 91.50 80 LEU A O 1
ATOM 617 N N . VAL A 1 81 ? 3.881 -5.838 -3.661 1.00 90.69 81 VAL A N 1
ATOM 618 C CA . VAL A 1 81 ? 2.712 -4.998 -3.356 1.00 90.69 81 VAL A CA 1
ATOM 619 C C . VAL A 1 81 ? 1.431 -5.834 -3.285 1.00 90.69 81 VAL A C 1
ATOM 621 O O . VAL A 1 81 ? 0.640 -5.661 -2.356 1.00 90.69 81 VAL A O 1
ATOM 624 N N . LEU A 1 82 ? 1.230 -6.774 -4.214 1.00 91.94 82 LEU A N 1
ATOM 625 C CA . LEU A 1 82 ? 0.079 -7.680 -4.194 1.00 91.94 82 LEU A CA 1
ATOM 626 C C . LEU A 1 82 ? 0.072 -8.568 -2.943 1.00 91.94 82 LEU A C 1
ATOM 628 O O . LEU A 1 82 ? -0.968 -8.696 -2.297 1.00 91.94 82 LEU A O 1
ATOM 632 N N . ALA A 1 83 ? 1.218 -9.130 -2.559 1.00 94.12 83 ALA A N 1
ATOM 633 C CA . ALA A 1 83 ? 1.340 -9.969 -1.370 1.00 94.12 83 ALA A CA 1
ATOM 634 C C . ALA A 1 83 ? 0.995 -9.195 -0.087 1.00 94.12 83 ALA A C 1
ATOM 636 O O . ALA A 1 83 ? 0.204 -9.667 0.734 1.00 94.12 83 ALA A O 1
ATOM 637 N N . VAL A 1 84 ? 1.519 -7.974 0.059 1.00 91.75 84 VAL A N 1
ATOM 638 C CA . VAL A 1 84 ? 1.218 -7.098 1.204 1.00 91.75 84 VAL A CA 1
ATOM 639 C C . VAL A 1 84 ? -0.267 -6.717 1.236 1.00 91.75 84 VAL A C 1
ATOM 641 O O . VAL A 1 84 ? -0.884 -6.704 2.303 1.00 91.75 84 VAL A O 1
ATOM 644 N N . GLN A 1 85 ? -0.878 -6.466 0.077 1.00 88.94 85 GLN A N 1
ATOM 645 C CA . GLN A 1 85 ? -2.309 -6.170 -0.019 1.00 88.94 85 GLN A CA 1
ATOM 646 C C . GLN A 1 85 ? -3.189 -7.361 0.378 1.00 88.94 85 GLN A C 1
ATOM 648 O O . GLN A 1 85 ? -4.179 -7.176 1.088 1.00 88.94 85 GLN A O 1
ATOM 653 N N . ILE A 1 86 ? -2.824 -8.580 -0.024 1.00 93.38 86 ILE A N 1
ATOM 654 C CA . ILE A 1 86 ? -3.527 -9.801 0.392 1.00 93.38 86 ILE A CA 1
ATOM 655 C C . ILE A 1 86 ? -3.391 -9.997 1.904 1.00 93.38 86 ILE A C 1
ATOM 657 O O . ILE A 1 86 ? -4.389 -10.248 2.578 1.00 93.38 86 ILE A O 1
ATOM 661 N N . LEU A 1 87 ? -2.192 -9.817 2.464 1.00 92.94 87 LEU A N 1
ATOM 662 C CA . LEU A 1 87 ? -1.974 -9.915 3.907 1.00 92.94 87 LEU A CA 1
ATOM 663 C C . LEU A 1 87 ? -2.827 -8.898 4.685 1.00 92.94 87 LEU A C 1
ATOM 665 O O . LEU A 1 87 ? -3.460 -9.241 5.686 1.00 92.94 87 LEU A O 1
ATOM 669 N N . SER A 1 88 ? -2.902 -7.660 4.196 1.00 88.19 88 SER A N 1
ATOM 670 C CA . SER A 1 88 ? -3.777 -6.624 4.754 1.00 88.19 88 SER A CA 1
ATOM 671 C C . SER A 1 88 ? -5.247 -7.063 4.739 1.00 88.19 88 SER A C 1
ATOM 673 O O . SER A 1 88 ? -5.930 -6.994 5.761 1.00 88.19 88 SER A O 1
ATOM 675 N N . LEU A 1 89 ? -5.722 -7.625 3.624 1.00 88.12 89 LEU A N 1
ATOM 676 C CA . LEU A 1 89 ? -7.086 -8.141 3.527 1.00 88.12 89 LEU A CA 1
ATOM 677 C C . LEU A 1 89 ? -7.347 -9.277 4.528 1.00 88.12 89 LEU A C 1
ATOM 679 O O . LEU A 1 89 ? -8.381 -9.276 5.196 1.00 88.12 89 LEU A O 1
ATOM 683 N N . VAL A 1 90 ? -6.405 -10.212 4.674 1.00 91.31 90 VAL A N 1
ATOM 684 C CA . VAL A 1 90 ? -6.514 -11.341 5.612 1.00 91.31 90 VAL A CA 1
ATOM 685 C C . VAL A 1 90 ? -6.586 -10.857 7.059 1.00 91.31 90 VAL A C 1
ATOM 687 O O . VAL A 1 90 ? -7.419 -11.345 7.820 1.00 91.31 90 VAL A O 1
ATOM 690 N N . THR A 1 91 ? -5.765 -9.882 7.452 1.00 87.62 91 THR A N 1
ATOM 691 C CA . THR A 1 91 ? -5.775 -9.359 8.830 1.00 87.62 91 THR A CA 1
ATOM 692 C C . THR A 1 91 ? -7.069 -8.613 9.157 1.00 87.62 91 THR A C 1
ATOM 694 O O . THR A 1 91 ? -7.636 -8.813 10.233 1.00 87.62 91 THR A O 1
ATOM 697 N N . VAL A 1 92 ? -7.596 -7.824 8.217 1.00 85.88 92 VAL A N 1
ATOM 698 C CA . VAL A 1 92 ? -8.902 -7.161 8.362 1.00 85.88 92 VAL A CA 1
ATOM 699 C C . VAL A 1 92 ? -10.034 -8.190 8.427 1.00 85.88 92 VAL A C 1
ATOM 701 O O . VAL A 1 92 ? -10.896 -8.106 9.306 1.00 85.88 92 VAL A O 1
ATOM 704 N N . ALA A 1 93 ? -10.018 -9.197 7.550 1.00 86.50 93 ALA A N 1
ATOM 705 C CA . ALA A 1 93 ? -10.999 -10.277 7.560 1.00 86.50 93 ALA A CA 1
ATOM 706 C C . ALA A 1 93 ? -10.965 -11.048 8.890 1.00 86.50 93 ALA A C 1
ATOM 708 O O . ALA A 1 93 ? -12.008 -11.233 9.522 1.00 86.50 93 ALA A O 1
ATOM 709 N N . ALA A 1 94 ? -9.776 -11.409 9.377 1.00 86.38 94 ALA A N 1
ATOM 710 C CA . ALA A 1 94 ? -9.593 -12.062 10.668 1.00 86.38 94 ALA A CA 1
ATOM 711 C C . ALA A 1 94 ? -10.146 -11.205 11.818 1.00 86.38 94 ALA A C 1
ATOM 713 O O . ALA A 1 94 ? -10.950 -11.703 12.610 1.00 86.38 94 ALA A O 1
ATOM 714 N N . ALA A 1 95 ? -9.811 -9.913 11.872 1.00 82.56 95 ALA A N 1
ATOM 715 C CA . ALA A 1 95 ? -10.313 -8.996 12.896 1.00 82.56 95 ALA A CA 1
ATOM 716 C C . ALA A 1 95 ? -11.849 -8.878 12.872 1.00 82.56 95 ALA A C 1
ATOM 718 O O . ALA A 1 95 ? -12.500 -8.969 13.916 1.00 82.56 95 ALA A O 1
ATOM 719 N N . SER A 1 96 ? -12.447 -8.757 11.683 1.00 78.00 96 SER A N 1
ATOM 720 C CA . SER A 1 96 ? -13.908 -8.689 11.531 1.00 78.00 96 SER A CA 1
ATOM 721 C C . SER A 1 96 ? -14.606 -9.993 11.946 1.00 78.00 96 SER A C 1
ATOM 723 O O . SER A 1 96 ? -15.648 -9.962 12.606 1.00 78.00 96 SER A O 1
ATOM 725 N N . SER A 1 97 ? -14.006 -11.151 11.644 1.00 78.62 97 SER A N 1
ATOM 726 C CA . SER A 1 97 ? -14.543 -12.463 12.026 1.00 78.62 97 SER A CA 1
ATOM 727 C C . SER A 1 97 ? -14.538 -12.670 13.546 1.00 78.62 97 SER A C 1
ATOM 729 O O . SER A 1 97 ? -15.498 -13.205 14.106 1.00 78.62 97 SER A O 1
ATOM 731 N N . GLN A 1 98 ? -13.500 -12.182 14.233 1.00 76.31 98 GLN A N 1
ATOM 732 C CA . GLN A 1 98 ? -13.396 -12.231 15.691 1.00 76.31 98 GLN A CA 1
ATOM 733 C C . GLN A 1 98 ? -14.415 -11.306 16.363 1.00 76.31 98 GLN A C 1
ATOM 735 O O . GLN A 1 98 ? -15.041 -11.700 17.346 1.00 76.31 98 GLN A O 1
ATOM 740 N N . ALA A 1 99 ? -14.635 -10.109 15.813 1.00 67.88 99 ALA A N 1
ATOM 741 C CA . ALA A 1 99 ? -15.663 -9.194 16.303 1.00 67.88 99 ALA A CA 1
ATOM 742 C C . ALA A 1 99 ? -17.076 -9.791 16.162 1.00 67.88 99 ALA A C 1
ATOM 744 O O . ALA A 1 99 ? -17.884 -9.681 17.084 1.00 67.88 99 ALA A O 1
ATOM 745 N N . LYS A 1 100 ? -17.357 -10.490 15.050 1.00 66.12 100 LYS A N 1
ATOM 746 C CA . LYS A 1 100 ? -18.637 -11.182 14.828 1.00 66.12 100 LYS A CA 1
ATOM 747 C C . LYS A 1 100 ? -18.842 -12.358 15.793 1.00 66.12 100 LYS A C 1
ATOM 749 O O . LYS A 1 100 ? -19.941 -12.519 16.308 1.00 66.12 100 LYS A O 1
ATOM 754 N N . ARG A 1 101 ? -17.791 -13.138 16.085 1.00 64.31 101 ARG A N 1
ATOM 755 C CA . ARG A 1 101 ? -17.833 -14.257 17.051 1.00 64.31 101 ARG A CA 1
ATOM 756 C C . ARG A 1 101 ? -18.028 -13.833 18.508 1.00 64.31 101 ARG A C 1
ATOM 758 O O . ARG A 1 101 ? -18.500 -14.641 19.285 1.00 64.31 101 ARG A O 1
ATOM 765 N N . ARG A 1 102 ? -17.655 -12.608 18.893 1.00 58.41 102 ARG A N 1
ATOM 766 C CA . ARG A 1 102 ? -17.832 -12.098 20.269 1.00 58.41 102 ARG A CA 1
ATOM 767 C C . ARG A 1 102 ? -19.230 -11.538 20.557 1.00 58.41 102 ARG A C 1
ATOM 769 O O . ARG A 1 102 ? -19.507 -11.199 21.701 1.00 58.41 102 ARG A O 1
ATOM 776 N N . ARG A 1 103 ? -20.071 -11.370 19.531 1.00 55.78 103 ARG A N 1
ATOM 777 C CA . ARG A 1 103 ? -21.433 -10.814 19.640 1.00 55.78 103 ARG A CA 1
ATOM 778 C C . ARG A 1 103 ? -22.548 -11.870 19.605 1.00 55.78 103 ARG A C 1
ATOM 780 O O . ARG A 1 103 ? -23.699 -11.486 19.781 1.00 55.78 103 ARG A O 1
ATOM 787 N N . GLY A 1 104 ? -22.228 -13.137 19.339 1.00 46.78 104 GLY A N 1
ATOM 788 C CA . GLY A 1 104 ? -23.153 -14.275 19.435 1.00 46.78 104 GLY A CA 1
ATOM 789 C C . GLY A 1 104 ? -22.775 -15.150 20.613 1.00 46.78 104 GLY A C 1
ATOM 790 O O . GLY A 1 104 ? -23.703 -15.722 21.214 1.00 46.78 104 GLY A O 1
#

Radius of gyration: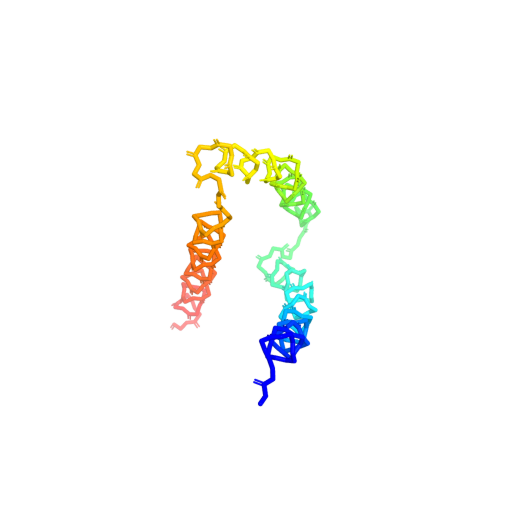 18.1 Å; Cα contacts (8 Å, |Δi|>4): 17; chains: 1; bounding box: 42×25×56 Å

Sequence (104 aa):
MNLSERLTWLGYAYVLVYGVGAGARGAIFVSLKADIFAGKSFGRILGFSQAGGGLASAVGPWIAGYIFDLWESYYWAFILVLAVQILSLVTVAAASSQAKRRRG

pLDDT: mean 84.76, std 9.69, range [46.78, 95.0]

Solvent-accessible surface area (backbone atoms only — not comparable to full-atom values): 5849 Å² total; per-residue (Å²): 133,55,72,65,59,54,52,52,50,52,50,54,53,47,52,53,57,49,49,54,53,51,54,51,47,60,55,48,59,54,52,56,47,46,74,75,41,77,59,97,58,39,66,59,56,52,49,54,51,50,50,52,52,51,50,50,63,66,49,45,60,56,53,43,47,55,44,23,75,75,62,80,38,60,66,64,42,52,50,51,53,51,52,54,51,51,51,51,51,51,53,52,49,51,54,52,51,53,57,57,64,75,75,112

Mean predicted aligned error: 7.11 Å

Foldseek 3Di:
DDPVVVVVVVVVVCCVVVVVVVVVCVVCVLVVLCVVDVDPCSVVVVVVVVVVVVVCVVCLVVVQVVVCVVPVDSPVVVVVVVVVVVVVVVVVVVVVVVVVVVVD

Secondary structure (DSSP, 8-state):
--HHHHHHHHHHHHHHHHHHHHHHHHHHHHHHHHHH--STTHHHHHHHHHHHHHHHHHHHHHHHHHHHHHHSSTHHHHHHHHHHHHHHHHHHHHHHHHHHHT--